Protein AF-A0A933F511-F1 (afdb_monomer)

pLDDT: mean 95.33, std 6.8, range [57.41, 98.69]

Secondary structure (DSSP, 8-state):
-PPPPHHHHHHHHHHHHHHTTSGGGGTTS------EEETTEEEE-

Foldseek 3Di:
DDDQDPLNVVQVVVQVVQLCVCPPVPPPDHRGGDFDDDPSDTPDD

Mean predicted aligned error: 3.16 Å

Structure (mmCIF, N/CA/C/O backbone):
data_AF-A0A933F511-F1
#
_entry.id   AF-A0A933F511-F1
#
loop_
_atom_site.group_PDB
_atom_site.id
_atom_site.type_symbol
_atom_site.label_atom_id
_atom_site.label_alt_id
_atom_site.label_comp_id
_atom_site.label_asym_id
_atom_site.label_entity_id
_atom_site.label_seq_id
_atom_site.pdbx_PDB_ins_code
_atom_site.Cartn_x
_atom_site.Cartn_y
_atom_site.Cartn_z
_atom_site.occupancy
_atom_site.B_iso_or_equiv
_atom_site.auth_seq_id
_atom_site.auth_comp_id
_atom_site.auth_asym_id
_atom_site.auth_at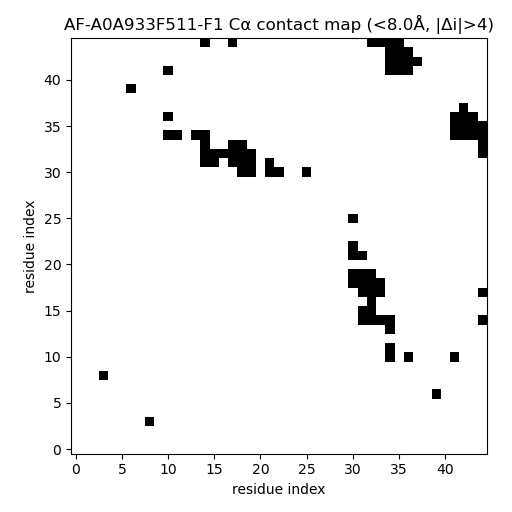om_id
_atom_site.pdbx_PDB_model_num
ATOM 1 N N . MET A 1 1 ? 2.994 13.226 15.899 1.00 57.41 1 MET A N 1
ATOM 2 C CA . MET A 1 1 ? 2.832 12.046 15.020 1.00 57.41 1 MET A CA 1
ATOM 3 C C . MET A 1 1 ? 2.128 10.972 15.828 1.00 57.41 1 MET A C 1
ATOM 5 O O . MET A 1 1 ? 2.540 10.751 16.960 1.00 57.41 1 MET A O 1
ATOM 9 N N . SER A 1 2 ? 1.044 10.383 15.320 1.00 77.62 2 SER A N 1
ATOM 10 C CA . SER A 1 2 ? 0.391 9.255 15.998 1.00 77.62 2 SER A CA 1
ATOM 11 C C . SER A 1 2 ? 1.273 8.009 15.915 1.00 77.62 2 SER A C 1
ATOM 13 O O . SER A 1 2 ? 2.021 7.843 14.951 1.00 77.62 2 SER A O 1
ATOM 15 N N . ALA A 1 3 ? 1.189 7.135 16.917 1.00 86.44 3 ALA A N 1
ATOM 16 C CA . ALA A 1 3 ? 1.859 5.841 16.871 1.00 86.44 3 ALA A CA 1
ATOM 17 C C . ALA A 1 3 ? 1.290 4.983 15.727 1.00 86.44 3 ALA A C 1
ATOM 19 O O . ALA A 1 3 ? 0.082 5.007 15.485 1.00 86.44 3 ALA A O 1
ATOM 20 N N . LEU A 1 4 ? 2.155 4.230 15.039 1.00 90.69 4 LEU A N 1
ATOM 21 C CA . LEU A 1 4 ? 1.735 3.257 14.029 1.00 90.69 4 LEU A CA 1
ATOM 22 C C . LEU A 1 4 ? 0.900 2.160 14.701 1.00 90.69 4 LEU A C 1
ATOM 24 O O . LEU A 1 4 ? 1.359 1.532 15.657 1.00 90.69 4 LEU A O 1
ATOM 28 N N . SER A 1 5 ? -0.306 1.909 14.201 1.00 94.56 5 SER A N 1
ATOM 29 C CA . SER A 1 5 ? -1.161 0.837 14.704 1.00 94.56 5 SER A CA 1
ATOM 30 C C . SER A 1 5 ? -0.905 -0.484 13.971 1.00 94.56 5 SER A C 1
ATOM 32 O O . SER A 1 5 ? -0.432 -0.518 12.832 1.00 94.56 5 SER A O 1
ATOM 34 N N . SER A 1 6 ? -1.302 -1.606 14.577 1.00 95.62 6 SER A N 1
ATOM 35 C CA . SER A 1 6 ? -1.281 -2.913 13.901 1.00 95.62 6 SER A CA 1
ATOM 36 C C . SER A 1 6 ? -2.149 -2.933 12.633 1.00 95.62 6 SER A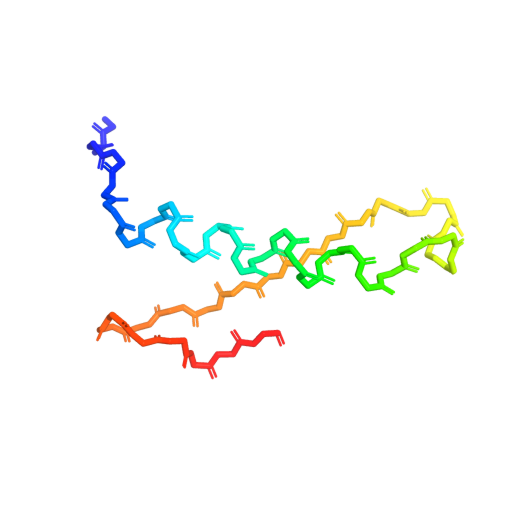 C 1
ATOM 38 O O . SER A 1 6 ? -1.878 -3.702 11.710 1.00 95.62 6 SER A O 1
ATOM 40 N N . GLN A 1 7 ? -3.187 -2.088 12.569 1.00 95.88 7 GLN A N 1
ATOM 41 C CA . GLN A 1 7 ? -4.006 -1.932 11.367 1.00 95.88 7 GLN A CA 1
ATOM 42 C C . GLN A 1 7 ? -3.227 -1.233 10.249 1.00 95.88 7 GLN A C 1
ATOM 44 O O . GLN A 1 7 ? -3.268 -1.711 9.118 1.00 95.88 7 GLN A O 1
ATOM 49 N N . ASP A 1 8 ? -2.456 -0.187 10.562 1.00 96.25 8 ASP A N 1
ATOM 50 C CA . ASP A 1 8 ? -1.625 0.517 9.574 1.00 96.25 8 ASP A CA 1
ATOM 51 C C . ASP A 1 8 ? -0.601 -0.426 8.939 1.00 96.25 8 ASP A C 1
ATOM 53 O O . ASP A 1 8 ? -0.483 -0.483 7.715 1.00 96.25 8 ASP A O 1
ATOM 57 N N . ILE A 1 9 ? 0.080 -1.240 9.757 1.00 97.00 9 ILE A N 1
ATOM 58 C CA . ILE A 1 9 ? 1.041 -2.247 9.275 1.00 97.00 9 ILE A CA 1
ATOM 59 C C . ILE A 1 9 ? 0.348 -3.244 8.338 1.00 97.00 9 ILE A C 1
ATOM 61 O O . ILE A 1 9 ? 0.855 -3.551 7.257 1.00 97.00 9 ILE A O 1
ATOM 65 N N . ARG A 1 10 ? -0.838 -3.731 8.722 1.00 97.50 10 ARG A N 1
ATOM 66 C CA . ARG A 1 10 ? -1.618 -4.674 7.911 1.00 97.50 10 ARG A CA 1
ATOM 67 C C . ARG A 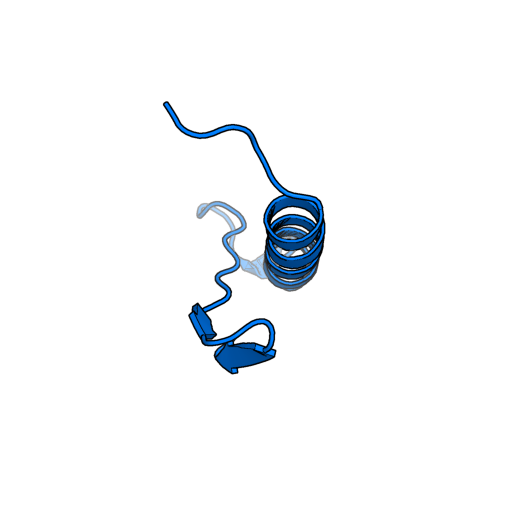1 10 ? -2.040 -4.065 6.571 1.00 97.50 10 ARG A C 1
ATOM 69 O O . ARG A 1 10 ? -1.908 -4.728 5.541 1.00 97.50 10 ARG A O 1
ATOM 76 N N . PHE A 1 11 ? -2.556 -2.837 6.567 1.00 98.25 11 PHE A N 1
ATOM 77 C CA . PHE A 1 11 ? -2.995 -2.168 5.339 1.00 98.25 11 PHE A CA 1
ATOM 78 C C . PHE A 1 11 ? -1.817 -1.820 4.430 1.00 98.25 11 PHE A C 1
ATOM 80 O O . PHE A 1 11 ? -1.898 -2.054 3.225 1.00 98.25 11 PHE A O 1
ATOM 87 N N . MET A 1 12 ? -0.692 -1.379 4.997 1.00 98.12 12 MET A N 1
ATOM 88 C CA . MET A 1 12 ? 0.533 -1.142 4.234 1.00 98.12 12 MET A CA 1
ATOM 89 C C . MET A 1 12 ? 1.060 -2.433 3.594 1.00 98.12 12 MET A C 1
ATOM 91 O O . MET A 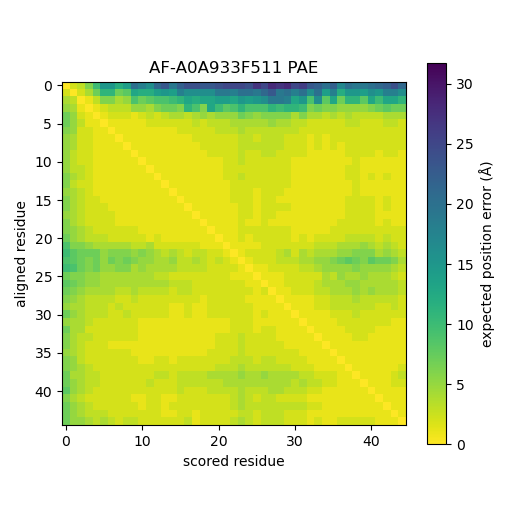1 12 ? 1.411 -2.444 2.416 1.00 98.12 12 MET A O 1
ATOM 95 N N . GLY A 1 13 ? 1.029 -3.556 4.322 1.00 98.25 13 GLY A N 1
ATOM 96 C CA . GLY A 1 13 ? 1.368 -4.868 3.765 1.00 98.25 13 GLY A CA 1
ATOM 97 C C . GLY A 1 13 ? 0.505 -5.237 2.553 1.00 98.25 13 GLY A C 1
ATOM 98 O O . GLY A 1 13 ? 1.014 -5.779 1.568 1.00 98.25 13 GLY A O 1
ATOM 99 N N . ARG A 1 14 ? -0.788 -4.885 2.573 1.00 98.31 14 ARG A N 1
ATOM 100 C CA . ARG A 1 14 ? -1.674 -5.081 1.420 1.00 98.31 14 ARG A CA 1
ATOM 101 C C . ARG A 1 14 ? -1.321 -4.155 0.253 1.00 98.31 14 ARG A C 1
ATOM 103 O O . ARG A 1 14 ? -1.234 -4.646 -0.870 1.00 98.31 14 ARG A O 1
ATOM 110 N N . ALA A 1 15 ? -1.064 -2.872 0.503 1.00 98.69 15 ALA A N 1
ATOM 111 C CA . ALA A 1 15 ? -0.655 -1.916 -0.529 1.00 98.69 15 ALA A CA 1
ATOM 112 C C . ALA A 1 15 ? 0.639 -2.353 -1.242 1.00 98.69 15 ALA A C 1
ATOM 114 O O . ALA A 1 15 ? 0.711 -2.344 -2.470 1.00 98.69 15 ALA A O 1
ATOM 115 N N . LEU A 1 16 ? 1.629 -2.850 -0.497 1.00 98.50 16 LEU A N 1
ATOM 116 C CA . LEU A 1 16 ? 2.862 -3.396 -1.076 1.00 98.50 16 LEU A CA 1
ATOM 117 C C . LEU A 1 16 ? 2.606 -4.662 -1.908 1.00 98.50 16 LEU A C 1
ATOM 119 O O . LEU A 1 16 ? 3.207 -4.841 -2.968 1.00 98.50 16 LEU A O 1
ATOM 123 N N . ALA A 1 17 ? 1.696 -5.538 -1.471 1.00 98.31 17 ALA A N 1
ATOM 124 C CA . ALA A 1 17 ? 1.306 -6.712 -2.253 1.00 98.31 17 ALA A CA 1
ATOM 125 C C . ALA A 1 17 ? 0.610 -6.334 -3.575 1.00 98.31 17 ALA A C 1
ATOM 127 O O . ALA A 1 17 ? 0.812 -7.020 -4.577 1.00 98.31 17 ALA A O 1
ATOM 128 N N . LEU A 1 18 ? -0.170 -5.246 -3.593 1.00 98.31 18 LEU A N 1
ATOM 129 C CA . LEU A 1 18 ? -0.751 -4.680 -4.816 1.00 98.31 18 LEU A CA 1
ATOM 130 C C . LEU A 1 18 ? 0.331 -4.120 -5.739 1.00 98.31 18 LEU A C 1
ATOM 132 O O . LEU A 1 18 ? 0.373 -4.494 -6.909 1.00 98.31 18 LEU A O 1
ATOM 136 N N . ALA A 1 19 ? 1.248 -3.312 -5.200 1.00 98.25 19 ALA A N 1
ATOM 137 C CA . ALA A 1 19 ? 2.349 -2.714 -5.954 1.00 98.25 19 ALA A CA 1
ATOM 138 C C . ALA A 1 19 ? 3.179 -3.774 -6.702 1.00 98.25 19 ALA A C 1
ATOM 140 O O . ALA A 1 19 ? 3.491 -3.621 -7.883 1.00 98.25 19 ALA A O 1
ATOM 141 N N . ARG A 1 20 ? 3.470 -4.907 -6.044 1.00 97.50 20 ARG A N 1
ATOM 142 C CA . ARG A 1 20 ? 4.240 -6.024 -6.621 1.00 97.50 20 ARG A CA 1
ATOM 143 C C . ARG A 1 20 ? 3.603 -6.657 -7.863 1.00 97.50 20 ARG A C 1
ATOM 145 O O . ARG A 1 20 ? 4.317 -7.325 -8.606 1.00 97.50 20 ARG A O 1
ATOM 152 N N . ARG A 1 21 ? 2.303 -6.459 -8.115 1.00 96.81 21 ARG A N 1
ATOM 153 C CA . ARG A 1 21 ? 1.627 -6.977 -9.320 1.00 96.81 21 ARG A CA 1
ATOM 154 C C . ARG A 1 21 ? 2.091 -6.279 -10.601 1.00 96.81 21 ARG A C 1
ATOM 156 O O . ARG A 1 21 ? 2.029 -6.894 -11.659 1.00 96.81 21 ARG A O 1
ATOM 163 N N . GLY A 1 22 ? 2.567 -5.032 -10.510 1.00 93.94 22 GLY A N 1
ATOM 164 C CA . GLY A 1 22 ? 3.045 -4.265 -11.665 1.00 93.94 22 GLY A CA 1
ATOM 165 C C . GLY A 1 22 ? 4.296 -4.866 -12.313 1.00 93.94 22 GLY A C 1
ATOM 166 O O . GLY A 1 22 ? 4.387 -4.937 -13.537 1.00 93.94 22 GLY A O 1
ATOM 167 N N . GLY A 1 23 ? 5.240 -5.371 -11.513 1.00 92.44 23 GLY A N 1
ATOM 168 C CA . GLY A 1 23 ? 6.427 -6.062 -12.026 1.00 92.44 23 GLY A CA 1
ATOM 169 C C . GLY A 1 23 ? 7.224 -5.237 -13.052 1.00 92.44 23 GLY A C 1
ATOM 170 O O . GLY A 1 23 ? 7.201 -4.009 -13.065 1.00 92.44 23 GLY A O 1
ATOM 171 N N . ALA A 1 24 ? 7.910 -5.907 -13.977 1.00 91.44 24 ALA A N 1
ATOM 172 C CA . ALA A 1 24 ? 8.635 -5.217 -15.049 1.00 91.44 24 ALA A CA 1
ATOM 173 C C . ALA A 1 24 ? 7.719 -4.453 -16.035 1.00 91.44 24 ALA A C 1
ATOM 175 O O . ALA A 1 24 ? 8.207 -3.598 -16.769 1.00 91.44 24 ALA A O 1
ATOM 176 N N . GLN A 1 25 ? 6.405 -4.723 -16.042 1.00 96.94 25 GLN A N 1
ATOM 177 C CA . GLN A 1 25 ? 5.452 -4.167 -17.017 1.00 96.94 25 GLN A CA 1
ATOM 178 C C . GLN A 1 25 ? 5.214 -2.664 -16.847 1.00 96.94 25 GLN A C 1
ATOM 180 O O . GLN A 1 25 ? 4.785 -2.007 -17.787 1.00 96.94 25 GLN A O 1
ATOM 185 N N . VAL A 1 26 ? 5.472 -2.123 -15.654 1.00 96.56 26 VAL A N 1
ATOM 186 C CA . VAL A 1 26 ? 5.235 -0.702 -15.360 1.00 96.56 26 VAL A CA 1
ATOM 187 C C . VAL A 1 26 ? 6.483 0.168 -15.523 1.00 96.56 26 VAL A C 1
ATOM 189 O O . VAL A 1 26 ? 6.394 1.371 -15.316 1.00 96.56 26 VAL A O 1
ATOM 192 N N . SER A 1 27 ? 7.627 -0.399 -15.929 1.00 95.62 27 SER A N 1
ATOM 193 C CA . SER A 1 27 ? 8.845 0.373 -16.222 1.00 95.62 27 SER A CA 1
ATOM 194 C C . SER A 1 27 ? 8.583 1.427 -17.313 1.00 95.62 27 SER A C 1
ATOM 196 O O . SER A 1 27 ? 7.925 1.101 -18.303 1.00 95.62 27 SER A O 1
ATOM 198 N N . PRO A 1 28 ? 9.068 2.678 -17.178 1.00 95.94 28 PRO A N 1
ATOM 199 C CA . PRO A 1 28 ? 10.021 3.196 -16.182 1.00 95.94 28 PRO A CA 1
ATOM 200 C C . PRO A 1 28 ? 9.386 3.674 -14.863 1.00 95.94 28 PRO A C 1
ATOM 202 O O . PRO A 1 28 ? 10.082 4.213 -14.003 1.00 95.94 28 PRO A O 1
ATOM 205 N N . ASN A 1 29 ? 8.074 3.516 -14.697 1.00 98.25 29 ASN A N 1
ATOM 206 C CA . ASN A 1 29 ? 7.350 4.010 -13.532 1.00 98.25 29 ASN A CA 1
ATOM 207 C C . ASN A 1 29 ? 7.547 3.089 -12.310 1.00 98.25 29 ASN A C 1
ATOM 209 O O . ASN A 1 29 ? 7.740 1.876 -12.458 1.00 98.25 29 ASN A O 1
ATOM 213 N N . PRO A 1 30 ? 7.485 3.637 -11.081 1.00 97.06 30 PRO A N 1
ATOM 214 C CA . PRO A 1 30 ? 7.626 2.849 -9.863 1.00 97.06 30 PRO A CA 1
ATOM 215 C C . PRO A 1 30 ? 6.420 1.934 -9.627 1.00 97.06 30 PRO A C 1
ATOM 217 O O . PRO A 1 30 ? 5.310 2.173 -10.101 1.00 97.06 30 PRO A O 1
ATOM 220 N N . TRP A 1 31 ? 6.626 0.902 -8.811 1.00 98.12 31 TRP A N 1
ATOM 221 C CA . TRP A 1 31 ? 5.541 0.049 -8.335 1.00 98.12 31 TRP A CA 1
ATOM 222 C C . TRP A 1 31 ? 4.768 0.777 -7.247 1.00 98.12 31 TRP A C 1
ATOM 224 O O . TRP A 1 31 ? 5.297 1.033 -6.166 1.00 98.12 31 TRP A O 1
ATOM 234 N N . VAL A 1 32 ? 3.505 1.081 -7.522 1.00 98.12 32 VAL A N 1
ATOM 235 C CA . VAL A 1 32 ? 2.621 1.765 -6.580 1.00 98.12 32 VAL A CA 1
ATOM 236 C C . VAL A 1 32 ? 1.383 0.911 -6.362 1.00 98.12 32 VAL A C 1
ATOM 238 O O . VAL A 1 32 ? 0.786 0.408 -7.310 1.00 98.12 32 VAL A O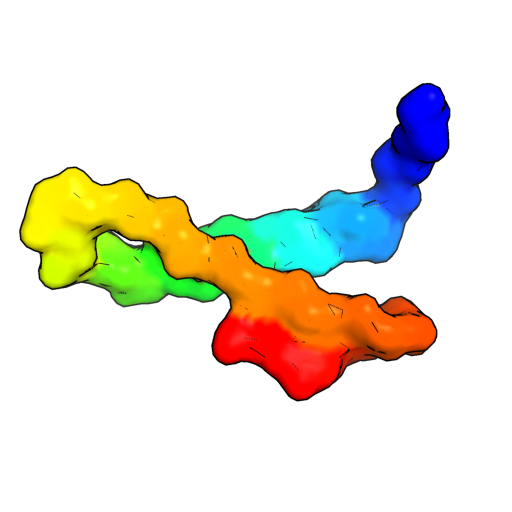 1
ATOM 241 N N . GLY A 1 33 ? 1.008 0.739 -5.100 1.00 98.12 33 GLY A N 1
ATOM 242 C CA . GLY A 1 33 ? -0.246 0.123 -4.691 1.00 98.12 33 GLY A CA 1
ATOM 243 C C . GLY A 1 33 ? -0.923 1.016 -3.664 1.00 98.12 33 GLY A C 1
ATOM 244 O O . GLY A 1 33 ? -0.247 1.651 -2.853 1.00 98.12 33 GLY A O 1
ATOM 245 N N . CYS A 1 34 ? -2.248 1.083 -3.713 1.00 98.31 34 CYS A N 1
ATOM 246 C CA . CYS A 1 34 ? -3.052 1.924 -2.839 1.00 98.31 34 CYS A CA 1
ATOM 247 C C . CYS A 1 34 ? -4.081 1.060 -2.117 1.00 98.31 34 CYS A C 1
ATOM 249 O O . CYS A 1 34 ? -4.560 0.071 -2.653 1.00 98.31 34 CYS A O 1
ATOM 251 N N . VAL A 1 35 ? -4.407 1.416 -0.881 1.00 98.56 35 VAL A N 1
ATOM 252 C 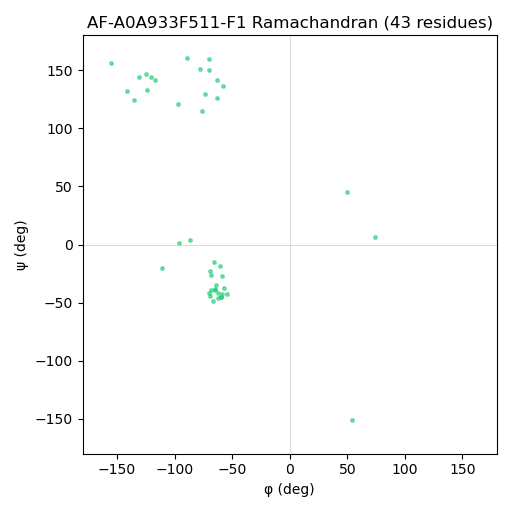CA . VAL A 1 35 ? -5.506 0.803 -0.139 1.00 98.56 35 VAL A CA 1
ATOM 253 C C . VAL A 1 35 ? -6.278 1.932 0.513 1.00 98.56 35 VAL A C 1
ATOM 255 O O . VAL A 1 35 ? -5.710 2.706 1.283 1.00 98.56 35 VAL A O 1
ATOM 258 N N . LEU A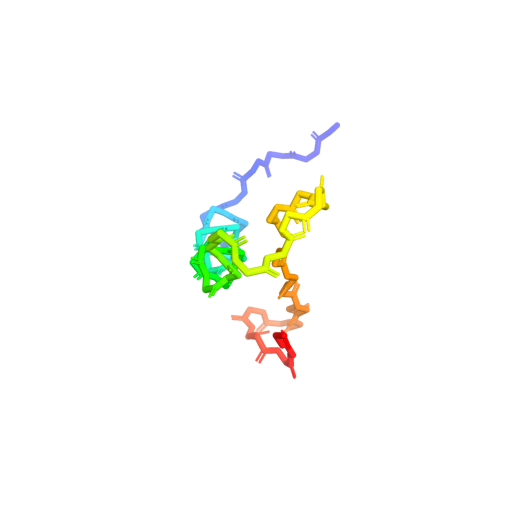 1 36 ? -7.579 2.005 0.243 1.00 98.38 36 LEU A N 1
ATOM 259 C CA . LEU A 1 36 ? -8.475 2.887 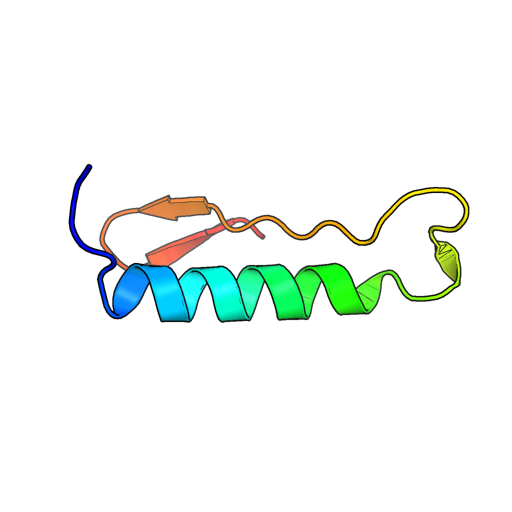0.978 1.00 98.38 36 LEU A CA 1
ATOM 260 C C . LEU A 1 36 ? -9.159 2.071 2.073 1.00 98.38 36 LEU A C 1
ATOM 262 O O . LEU A 1 36 ? -9.848 1.093 1.781 1.00 98.38 36 LEU A O 1
ATOM 266 N N . ALA A 1 37 ? -8.976 2.467 3.331 1.00 97.38 37 ALA A N 1
ATOM 267 C CA . ALA A 1 37 ? -9.581 1.799 4.477 1.00 97.38 37 ALA A CA 1
ATOM 268 C C . ALA A 1 37 ? -10.546 2.726 5.223 1.00 97.38 37 ALA A C 1
ATOM 270 O O . ALA A 1 37 ? -10.294 3.918 5.392 1.00 97.38 37 ALA A O 1
ATOM 271 N N . ARG A 1 38 ? -11.660 2.168 5.698 1.00 96.94 38 ARG A N 1
ATOM 272 C CA . ARG A 1 38 ? -12.645 2.852 6.542 1.00 96.94 38 ARG A CA 1
ATOM 273 C C . ARG A 1 38 ? -13.153 1.876 7.593 1.00 96.94 38 ARG A C 1
ATOM 275 O 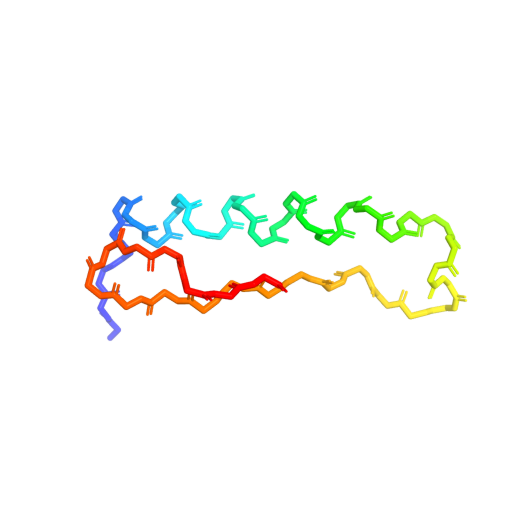O . ARG A 1 38 ? -13.500 0.745 7.266 1.00 96.94 38 ARG A O 1
ATOM 282 N N . ALA A 1 39 ? -13.190 2.311 8.853 1.00 95.69 39 ALA A N 1
ATOM 283 C CA . ALA A 1 39 ? -13.670 1.504 9.980 1.00 95.69 39 ALA A CA 1
ATOM 284 C C . ALA A 1 39 ? -13.031 0.094 10.045 1.00 95.69 39 ALA A C 1
ATOM 286 O O . ALA A 1 39 ? -13.718 -0.914 10.200 1.00 95.69 39 ALA A O 1
ATOM 287 N N . GLY A 1 40 ? -11.706 0.012 9.868 1.00 94.94 40 GLY A N 1
ATOM 288 C CA . GLY A 1 40 ? -10.952 -1.246 9.940 1.00 94.94 40 GLY A CA 1
ATOM 289 C C . GLY A 1 40 ? -11.129 -2.192 8.743 1.00 94.94 40 GLY A C 1
ATOM 290 O O . GLY A 1 40 ? -10.620 -3.314 8.777 1.00 94.94 40 GLY A O 1
ATOM 291 N N . ARG A 1 41 ? -11.826 -1.769 7.681 1.00 96.81 41 ARG A N 1
ATOM 292 C CA . ARG A 1 41 ? -12.061 -2.564 6.467 1.00 96.81 41 ARG A CA 1
ATOM 293 C C . ARG A 1 41 ? -11.490 -1.860 5.243 1.00 96.81 41 ARG A C 1
ATOM 295 O O . ARG A 1 41 ? -11.568 -0.640 5.141 1.00 96.81 41 ARG A O 1
ATOM 302 N N . VAL A 1 42 ? -10.957 -2.640 4.307 1.00 97.94 42 VAL A N 1
ATOM 303 C CA . VAL A 1 42 ? -10.580 -2.148 2.976 1.00 97.94 42 VAL A CA 1
ATOM 304 C C . VAL A 1 42 ? -11.852 -1.915 2.166 1.00 97.94 42 VAL A C 1
ATOM 306 O O . VAL A 1 42 ? -12.711 -2.793 2.111 1.00 97.94 42 VAL A O 1
ATOM 309 N N . VAL A 1 43 ? -11.971 -0.731 1.569 1.00 98.38 43 VAL A N 1
ATOM 310 C CA . VAL A 1 43 ? -13.096 -0.341 0.707 1.00 98.38 43 VAL A CA 1
ATOM 311 C C . VAL A 1 43 ? -12.690 -0.201 -0.764 1.00 98.38 43 VAL A C 1
ATOM 313 O O . VAL A 1 43 ? -13.564 -0.270 -1.620 1.00 98.38 43 VAL A O 1
ATOM 316 N N . ALA A 1 44 ? -11.393 -0.033 -1.058 1.00 98.31 44 ALA A N 1
ATOM 317 C CA . ALA A 1 44 ? -10.841 -0.025 -2.416 1.00 98.31 44 ALA A CA 1
ATOM 318 C C . ALA A 1 44 ? -9.350 -0.421 -2.430 1.00 98.31 44 ALA A C 1
ATOM 320 O O . ALA A 1 44 ? -8.656 -0.243 -1.421 1.00 98.31 44 ALA A O 1
ATOM 321 N N . GLU A 1 45 ? -8.890 -0.921 -3.580 1.00 97.19 45 GLU A N 1
ATOM 322 C CA . GLU A 1 45 ? -7.513 -1.331 -3.908 1.00 97.19 45 GLU A CA 1
ATOM 323 C C . GLU A 1 45 ? -7.096 -0.808 -5.285 1.00 97.19 45 GLU A C 1
ATOM 325 O O . GLU A 1 45 ? -7.982 -0.779 -6.169 1.00 97.19 45 GLU A O 1
#

Sequence (45 aa):
MSALSSQDIRFMGRALALARRGGAQVSPNPWVGCVLARAGRVVAE

Solvent-accessible surface area (backbone atoms only — not comparable to full-atom values): 2872 Å² total; per-residue (Å²): 132,82,81,87,44,77,63,54,56,53,50,49,54,50,14,53,60,51,10,62,69,44,60,82,79,43,63,95,52,79,73,70,42,58,65,45,70,57,95,96,37,79,78,48,112

Radius of gyration: 12.34 Å; Cα contacts (8 Å, |Δi|>4): 44; chains: 1; bounding box: 24×19×34 Å